Protein AF-A0A1E4K171-F1 (afdb_monomer)

Mean predicted aligned error: 8.95 Å

pLDDT: mean 81.28, std 21.45, range [32.97, 98.31]

Structure (mmCIF, N/CA/C/O backbone):
data_AF-A0A1E4K171-F1
#
_entry.id   AF-A0A1E4K171-F1
#
loop_
_atom_site.group_PDB
_atom_site.id
_atom_site.type_symbol
_atom_site.label_atom_id
_atom_site.label_alt_id
_atom_site.label_comp_id
_atom_site.label_asym_id
_atom_site.label_entity_id
_atom_site.label_seq_id
_atom_site.pdbx_PDB_ins_code
_atom_site.Cartn_x
_atom_site.Cartn_y
_atom_site.Cartn_z
_atom_site.occupancy
_atom_site.B_iso_or_equiv
_atom_site.auth_seq_id
_atom_site.auth_comp_id
_atom_site.auth_asym_id
_atom_site.auth_atom_id
_atom_site.pdbx_PDB_model_num
ATOM 1 N N . MET A 1 1 ? 1.804 -4.685 15.557 1.00 52.25 1 MET A N 1
ATOM 2 C CA . MET A 1 1 ? 1.907 -5.104 14.142 1.00 52.25 1 MET A CA 1
ATOM 3 C C . MET A 1 1 ? 0.712 -4.523 13.410 1.00 52.25 1 MET A C 1
ATOM 5 O O . MET A 1 1 ? -0.398 -4.902 13.751 1.00 52.25 1 MET A O 1
ATOM 9 N N . ALA A 1 2 ? 0.944 -3.612 12.464 1.00 82.38 2 ALA A N 1
ATOM 10 C CA . ALA A 1 2 ? -0.101 -2.965 11.660 1.00 82.38 2 ALA A CA 1
ATOM 11 C C . ALA A 1 2 ? -0.143 -3.408 10.187 1.00 82.38 2 ALA A C 1
ATOM 13 O O . ALA A 1 2 ? -1.151 -3.197 9.517 1.00 82.38 2 ALA A O 1
ATOM 14 N N . LEU A 1 3 ? 0.917 -4.049 9.678 1.00 93.06 3 LEU A N 1
ATOM 15 C CA . LEU A 1 3 ? 0.931 -4.583 8.315 1.00 93.06 3 LEU A CA 1
ATOM 16 C C . LEU A 1 3 ? -0.035 -5.775 8.209 1.00 93.06 3 LEU A C 1
ATOM 18 O O . LEU A 1 3 ? 0.192 -6.814 8.833 1.00 93.06 3 LEU A O 1
ATOM 22 N N . VAL A 1 4 ? -1.086 -5.627 7.405 1.00 95.00 4 VAL A N 1
ATOM 23 C CA . VAL A 1 4 ? -2.161 -6.611 7.212 1.00 95.00 4 VAL A CA 1
ATOM 24 C C . VAL A 1 4 ? -2.223 -7.101 5.771 1.00 95.00 4 VAL A C 1
ATOM 26 O O . VAL A 1 4 ? -1.736 -6.449 4.848 1.00 95.00 4 VAL A O 1
ATOM 29 N N . ASN A 1 5 ? -2.841 -8.262 5.560 1.00 94.44 5 ASN A N 1
ATOM 30 C CA . ASN A 1 5 ? -3.102 -8.766 4.219 1.00 94.44 5 ASN A CA 1
ATOM 31 C C . ASN A 1 5 ? -4.124 -7.865 3.502 1.00 94.44 5 ASN A C 1
ATOM 33 O O . ASN A 1 5 ? -5.200 -7.603 4.040 1.00 94.44 5 ASN A O 1
ATOM 37 N N . MET A 1 6 ? -3.818 -7.437 2.272 1.00 94.75 6 MET A N 1
ATOM 38 C CA . MET A 1 6 ? -4.713 -6.580 1.485 1.00 94.75 6 MET A CA 1
ATOM 39 C C . MET A 1 6 ? -6.083 -7.226 1.244 1.00 94.75 6 MET A C 1
ATOM 41 O O . MET A 1 6 ? -7.092 -6.530 1.236 1.00 94.75 6 MET A O 1
ATOM 45 N N . LYS A 1 7 ? -6.143 -8.554 1.074 1.00 94.06 7 LYS A N 1
ATOM 46 C CA . LYS A 1 7 ? -7.414 -9.2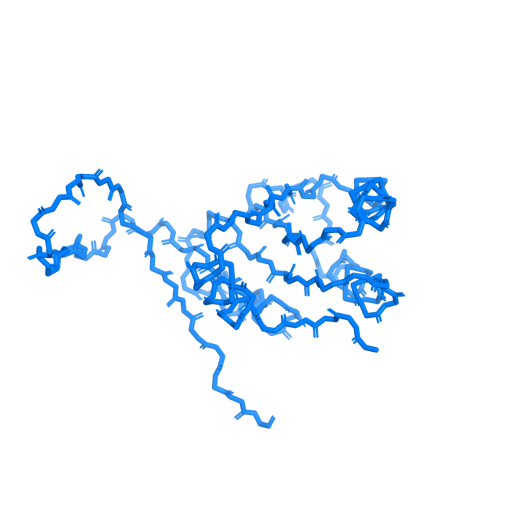62 0.889 1.00 94.06 7 LYS A CA 1
ATOM 47 C C . LYS A 1 7 ? -8.305 -9.108 2.116 1.00 94.06 7 LYS A C 1
ATOM 49 O O . LYS A 1 7 ? -9.463 -8.747 1.971 1.00 94.06 7 LYS A O 1
ATOM 54 N N . ASP A 1 8 ? -7.764 -9.363 3.302 1.00 95.44 8 ASP A N 1
ATOM 55 C CA . ASP A 1 8 ? -8.539 -9.307 4.543 1.00 95.44 8 ASP A CA 1
ATOM 56 C C . ASP A 1 8 ? -8.984 -7.867 4.837 1.00 95.44 8 ASP A C 1
ATOM 58 O O . ASP A 1 8 ? -10.116 -7.635 5.255 1.00 95.44 8 ASP A O 1
ATOM 62 N N . LEU A 1 9 ? -8.125 -6.891 4.518 1.00 95.75 9 LEU A N 1
ATOM 63 C CA . LEU A 1 9 ? -8.434 -5.464 4.597 1.00 95.75 9 LEU A CA 1
ATOM 64 C C . LEU A 1 9 ? -9.616 -5.071 3.693 1.00 95.75 9 LEU A C 1
ATOM 66 O O . LEU A 1 9 ? -10.538 -4.386 4.137 1.00 95.75 9 LEU A O 1
ATOM 70 N N . LEU A 1 10 ? -9.597 -5.509 2.430 1.00 96.75 10 LEU A N 1
ATOM 71 C CA . LEU A 1 10 ? -10.652 -5.214 1.459 1.00 96.75 10 LEU A CA 1
ATOM 72 C C . LEU A 1 10 ? -11.942 -5.992 1.736 1.00 96.75 10 LEU A C 1
ATOM 74 O O . LEU A 1 10 ? -13.024 -5.434 1.575 1.00 96.75 10 LEU A O 1
ATOM 78 N N . ASP A 1 11 ? -11.846 -7.247 2.175 1.00 97.25 11 ASP A N 1
ATOM 79 C CA . ASP A 1 11 ? -13.008 -8.052 2.558 1.00 97.25 11 ASP A CA 1
ATOM 80 C C . ASP A 1 11 ? -13.725 -7.419 3.753 1.00 97.25 11 ASP A C 1
ATOM 82 O O . ASP A 1 11 ? -14.948 -7.270 3.728 1.00 97.25 11 ASP A O 1
ATOM 86 N N . HIS A 1 12 ? -12.972 -6.973 4.763 1.00 96.94 12 HIS A N 1
ATOM 87 C CA . HIS A 1 12 ? -13.528 -6.238 5.894 1.00 96.94 12 HIS A CA 1
ATOM 88 C C . HIS A 1 12 ? -14.207 -4.939 5.438 1.00 96.94 12 HIS A C 1
ATOM 90 O O . HIS A 1 12 ? -15.332 -4.655 5.850 1.00 96.94 12 HIS A O 1
ATOM 96 N N . ALA A 1 13 ? -13.564 -4.163 4.560 1.00 97.31 13 ALA A N 1
ATOM 97 C CA . ALA A 1 13 ? -14.138 -2.930 4.023 1.00 97.31 13 ALA A CA 1
ATOM 98 C C . ALA A 1 13 ? -15.442 -3.177 3.249 1.00 97.31 13 ALA A C 1
ATOM 100 O O . ALA A 1 13 ? -16.439 -2.488 3.466 1.00 97.31 13 ALA A O 1
ATOM 101 N N . TYR A 1 14 ? -15.467 -4.222 2.419 1.00 97.25 14 TYR A N 1
ATOM 102 C CA . TYR A 1 14 ? -16.649 -4.631 1.667 1.00 97.25 14 TYR A CA 1
ATOM 103 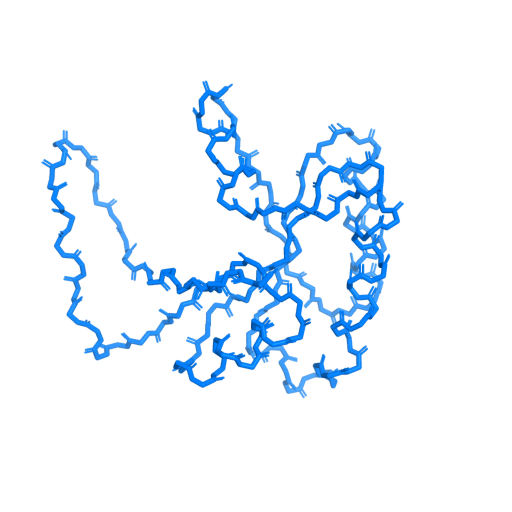C C . TYR A 1 14 ? -17.802 -5.056 2.584 1.00 97.25 14 TYR A C 1
ATOM 105 O O . TYR A 1 14 ? -18.935 -4.617 2.389 1.00 97.25 14 TYR A O 1
ATOM 113 N N . GLN A 1 15 ? -17.519 -5.869 3.607 1.00 97.94 15 GLN A N 1
ATOM 114 C CA . GLN A 1 15 ? -18.520 -6.342 4.570 1.00 97.94 15 GLN A CA 1
ATOM 115 C C . GLN A 1 15 ? -19.111 -5.213 5.423 1.00 97.94 15 GLN A C 1
ATOM 117 O O . GLN A 1 15 ? -20.278 -5.286 5.798 1.00 97.94 15 GLN A O 1
ATOM 122 N N . ASN A 1 16 ? -18.329 -4.168 5.702 1.00 97.50 16 ASN A N 1
ATOM 123 C CA . ASN A 1 16 ? -18.734 -3.043 6.546 1.00 97.50 16 ASN A CA 1
ATOM 124 C C . ASN A 1 16 ? -19.133 -1.786 5.749 1.00 97.50 16 ASN A C 1
ATOM 126 O O . ASN A 1 16 ? -19.389 -0.741 6.342 1.00 97.50 16 ASN A O 1
ATOM 130 N N . GLY A 1 17 ? -19.197 -1.864 4.416 1.00 97.06 17 GLY A N 1
ATOM 131 C CA . GLY A 1 17 ? -19.738 -0.796 3.573 1.00 97.06 17 GLY A CA 1
ATOM 132 C C . GLY A 1 17 ? -18.871 0.462 3.466 1.00 97.06 17 GLY A C 1
ATOM 133 O O . GLY A 1 17 ? -19.415 1.550 3.284 1.00 97.06 17 GLY A O 1
ATOM 134 N N . TYR A 1 18 ? -17.544 0.337 3.550 1.00 97.44 18 TYR A N 1
ATOM 135 C CA . TYR A 1 18 ? -16.617 1.458 3.362 1.00 97.44 18 TYR A CA 1
ATOM 136 C C . TYR A 1 18 ? -15.522 1.135 2.334 1.00 97.44 18 TYR A C 1
ATOM 138 O O . TYR A 1 18 ? -15.375 0.002 1.881 1.00 97.44 18 TYR A O 1
ATOM 146 N N . ALA A 1 19 ? -14.765 2.156 1.929 1.00 96.81 19 ALA A N 1
ATOM 147 C CA . ALA A 1 19 ? -13.639 2.024 1.009 1.00 96.81 19 ALA A CA 1
ATOM 148 C C . ALA A 1 19 ? -12.314 2.309 1.724 1.00 96.81 19 ALA A C 1
ATOM 150 O O . ALA A 1 19 ? -12.264 3.100 2.663 1.00 96.81 19 ALA A O 1
ATOM 151 N N . VAL A 1 20 ? -11.237 1.685 1.251 1.00 97.62 20 VAL A N 1
ATOM 152 C CA . VAL A 1 20 ? -9.876 1.916 1.751 1.00 97.62 20 VAL A CA 1
ATOM 153 C C . VAL A 1 20 ? -9.135 2.779 0.739 1.00 97.62 20 VAL A C 1
ATOM 155 O O . VAL A 1 20 ? -9.127 2.458 -0.449 1.00 97.62 20 VAL A O 1
ATOM 158 N N . GLY A 1 21 ? -8.527 3.872 1.201 1.00 97.25 21 GLY A N 1
ATOM 159 C CA . GLY A 1 21 ? -7.710 4.729 0.346 1.00 97.25 21 GLY A CA 1
ATOM 160 C C . GLY A 1 21 ? -6.423 4.021 -0.073 1.00 97.25 21 GLY A C 1
ATOM 161 O O . GLY A 1 21 ? -5.718 3.480 0.779 1.00 97.25 21 GLY A O 1
ATOM 162 N N . ALA A 1 22 ? -6.125 4.037 -1.372 1.00 97.06 22 ALA A N 1
ATOM 163 C CA . ALA A 1 22 ? -4.844 3.620 -1.929 1.00 97.06 22 ALA A CA 1
ATOM 164 C C . ALA A 1 22 ? -4.113 4.853 -2.455 1.00 97.06 22 ALA A C 1
ATOM 166 O O . ALA A 1 22 ? -4.657 5.575 -3.289 1.00 97.06 22 ALA A O 1
ATOM 167 N N . PHE A 1 23 ? -2.917 5.111 -1.931 1.00 96.44 23 PHE A N 1
ATOM 168 C CA . PHE A 1 23 ? -2.140 6.303 -2.257 1.00 96.44 23 PHE A CA 1
ATOM 169 C C . PHE A 1 23 ? -0.764 5.909 -2.761 1.00 96.44 23 PHE A C 1
ATOM 171 O O . PHE A 1 23 ? -0.059 5.142 -2.098 1.00 96.44 23 PHE A O 1
ATOM 178 N N . ASP A 1 24 ? -0.391 6.450 -3.916 1.00 93.31 24 ASP A N 1
ATOM 179 C CA . ASP A 1 24 ? 0.907 6.171 -4.507 1.00 93.31 24 ASP A CA 1
ATOM 180 C C . ASP A 1 24 ? 2.033 6.875 -3.762 1.00 93.31 24 ASP A C 1
ATOM 182 O O . ASP A 1 24 ? 1.963 8.056 -3.412 1.00 93.31 24 ASP A O 1
ATOM 186 N N . LEU A 1 25 ? 3.110 6.129 -3.559 1.00 91.50 25 LEU A N 1
ATOM 187 C CA . LEU A 1 25 ? 4.356 6.644 -3.037 1.00 91.50 25 LEU A CA 1
ATOM 188 C C . LEU A 1 25 ? 5.192 7.226 -4.177 1.00 91.50 25 LEU A C 1
ATOM 190 O O . LEU A 1 25 ? 5.498 6.552 -5.164 1.00 91.50 25 LEU A O 1
ATOM 194 N N . ALA A 1 26 ? 5.594 8.483 -3.998 1.00 87.44 26 ALA A N 1
ATOM 195 C CA . ALA A 1 26 ? 6.580 9.164 -4.836 1.00 87.44 26 ALA A CA 1
ATOM 196 C C . ALA A 1 26 ? 7.928 9.375 -4.115 1.00 87.44 26 ALA A C 1
ATOM 198 O O . ALA A 1 26 ? 8.866 9.913 -4.694 1.00 87.44 26 ALA A O 1
ATOM 199 N N . GLY A 1 27 ? 8.028 8.964 -2.846 1.00 87.19 27 GLY A N 1
ATOM 200 C CA . GLY A 1 27 ? 9.206 9.146 -2.003 1.00 87.19 27 GLY A CA 1
ATOM 201 C C . GLY A 1 27 ? 8.903 8.900 -0.524 1.00 87.19 27 GLY A C 1
ATOM 202 O O . GLY A 1 27 ? 7.775 8.566 -0.151 1.00 87.19 27 GLY A O 1
ATOM 203 N N . VAL A 1 28 ? 9.915 9.080 0.327 1.00 88.25 28 VAL A N 1
ATOM 204 C CA . VAL A 1 28 ? 9.795 8.886 1.784 1.00 88.25 28 VAL A CA 1
ATOM 205 C C . VAL A 1 28 ? 8.913 9.943 2.455 1.00 88.25 28 VAL A C 1
ATOM 207 O O . VAL A 1 28 ? 8.189 9.614 3.390 1.00 88.25 28 VAL A O 1
ATOM 210 N N . ASP A 1 29 ? 8.873 11.169 1.927 1.00 92.00 29 ASP A N 1
ATOM 211 C CA . ASP A 1 29 ? 8.012 12.235 2.461 1.00 92.00 29 ASP A CA 1
ATOM 212 C C . ASP A 1 29 ? 6.520 11.894 2.297 1.00 92.00 29 ASP A C 1
ATOM 214 O O . ASP A 1 29 ? 5.699 12.154 3.176 1.00 92.00 29 ASP A O 1
ATOM 218 N N . PHE A 1 30 ? 6.165 11.239 1.183 1.00 93.75 30 PHE A N 1
ATOM 219 C CA . PHE A 1 30 ? 4.804 10.753 0.942 1.00 93.75 30 PHE A CA 1
ATOM 220 C C . PHE A 1 30 ? 4.437 9.640 1.917 1.00 93.75 30 PHE A C 1
ATOM 222 O O . PHE A 1 30 ? 3.330 9.637 2.449 1.00 93.75 30 PHE A O 1
ATOM 229 N N . LEU A 1 31 ? 5.367 8.718 2.177 1.00 94.44 31 LEU A N 1
ATOM 230 C CA . LEU A 1 31 ? 5.165 7.641 3.141 1.00 94.44 31 LEU A CA 1
ATOM 231 C C . LEU A 1 31 ? 4.819 8.200 4.527 1.00 94.44 31 LEU A C 1
ATOM 233 O O . LEU A 1 31 ? 3.829 7.776 5.124 1.00 94.44 31 LEU A O 1
ATOM 237 N N . GLU A 1 32 ? 5.591 9.173 5.015 1.00 94.94 32 GLU A N 1
ATOM 238 C CA . GLU A 1 32 ? 5.334 9.813 6.307 1.00 94.94 32 GLU A CA 1
ATOM 239 C C . GLU A 1 32 ? 4.009 10.587 6.311 1.00 94.94 32 GLU A C 1
ATOM 241 O O . GLU A 1 32 ? 3.209 10.439 7.239 1.00 94.94 32 GLU A O 1
ATOM 246 N N . GLY A 1 33 ? 3.737 11.367 5.261 1.00 97.56 33 GLY A N 1
ATOM 247 C CA . GLY A 1 33 ? 2.512 12.158 5.149 1.00 97.56 33 GLY A CA 1
ATOM 248 C C . GLY A 1 33 ? 1.244 11.302 5.105 1.00 97.56 33 GLY A C 1
ATOM 249 O O . GLY A 1 33 ? 0.282 11.585 5.824 1.00 97.56 33 GLY A O 1
ATOM 250 N N . ILE A 1 34 ? 1.248 10.230 4.307 1.00 97.75 34 ILE A N 1
ATOM 251 C CA . ILE A 1 34 ? 0.114 9.308 4.168 1.00 97.75 34 ILE A CA 1
ATOM 252 C C . ILE A 1 34 ? -0.144 8.580 5.486 1.00 97.75 34 ILE A C 1
ATOM 254 O O . ILE A 1 34 ? -1.289 8.539 5.939 1.00 97.75 34 ILE A O 1
ATOM 258 N N . LEU A 1 35 ? 0.899 8.034 6.121 1.00 97.25 35 LEU A N 1
ATOM 259 C CA . LEU A 1 35 ? 0.742 7.330 7.394 1.00 97.25 35 LEU A CA 1
ATOM 260 C C . LEU A 1 35 ? 0.261 8.277 8.492 1.00 97.25 35 LEU A C 1
ATOM 262 O O . LEU A 1 35 ? -0.731 7.976 9.147 1.00 97.25 35 LEU A O 1
ATOM 266 N N . THR A 1 36 ? 0.867 9.458 8.623 1.00 97.81 36 THR A N 1
ATOM 267 C CA . THR A 1 36 ? 0.438 10.465 9.603 1.00 97.81 36 THR A CA 1
ATOM 268 C C . THR A 1 36 ? -1.030 10.842 9.412 1.00 97.81 36 THR A C 1
ATOM 270 O O . THR A 1 36 ? -1.777 10.960 10.384 1.00 97.81 36 THR A O 1
ATOM 273 N N . ALA A 1 37 ? -1.470 11.037 8.165 1.00 98.19 37 ALA A N 1
ATOM 274 C CA . ALA A 1 37 ? -2.864 11.340 7.874 1.00 98.19 37 ALA A CA 1
ATOM 275 C C . ALA A 1 37 ? -3.784 10.175 8.260 1.00 98.19 37 ALA A C 1
ATOM 277 O O . ALA A 1 37 ? -4.765 10.399 8.968 1.00 98.19 37 ALA A O 1
ATOM 278 N N . ALA A 1 38 ? -3.446 8.948 7.849 1.00 98.00 38 ALA A N 1
ATOM 279 C CA . ALA A 1 38 ? -4.220 7.744 8.141 1.00 98.00 38 ALA A CA 1
ATOM 280 C C . ALA A 1 38 ? -4.366 7.503 9.652 1.00 98.00 38 ALA A C 1
ATOM 282 O O . ALA A 1 38 ? -5.465 7.222 10.130 1.00 98.00 38 ALA A O 1
ATOM 283 N N . GLU A 1 39 ? -3.289 7.697 10.414 1.00 97.81 39 GLU A N 1
ATOM 284 C CA . GLU A 1 39 ? -3.290 7.577 11.873 1.00 97.81 39 GLU A CA 1
ATOM 285 C C . GLU A 1 39 ? -4.146 8.653 12.546 1.00 97.81 39 GLU A C 1
ATOM 287 O O . GLU A 1 39 ? -4.923 8.343 13.446 1.00 97.81 39 GLU A O 1
ATOM 292 N N . ARG A 1 40 ? -4.085 9.908 12.080 1.00 98.31 40 ARG A N 1
ATOM 293 C CA . ARG A 1 40 ? -4.914 11.003 12.619 1.00 98.31 40 ARG A CA 1
ATOM 294 C C . ARG A 1 40 ? -6.409 10.765 12.444 1.00 98.31 40 ARG A C 1
ATOM 296 O O . ARG A 1 40 ? -7.186 11.171 13.303 1.00 98.31 40 ARG A O 1
ATOM 303 N N . VAL A 1 41 ? -6.809 10.145 11.335 1.00 97.69 41 VAL A N 1
ATOM 304 C CA . VAL A 1 41 ? -8.220 9.834 11.055 1.00 97.69 41 VAL A CA 1
ATOM 305 C C . VAL A 1 41 ? -8.615 8.416 11.473 1.00 97.69 41 VAL A C 1
ATOM 307 O O . VAL A 1 41 ? -9.751 8.016 11.234 1.00 97.69 41 VAL A O 1
ATOM 310 N N . LEU A 1 42 ? -7.696 7.661 12.090 1.00 97.12 42 LEU A N 1
ATOM 311 C CA . LEU A 1 42 ? -7.897 6.276 12.526 1.00 97.12 42 LEU A CA 1
ATOM 312 C C . LEU A 1 42 ? -8.415 5.359 11.401 1.00 97.12 42 LEU A C 1
ATOM 314 O O . LEU A 1 42 ? -9.241 4.476 11.636 1.00 97.12 42 LEU A O 1
ATOM 318 N N . ALA A 1 43 ? -7.944 5.571 10.169 1.00 97.38 43 ALA A N 1
ATOM 319 C CA . ALA A 1 43 ? -8.423 4.853 8.992 1.00 97.38 43 ALA A CA 1
ATOM 320 C C . ALA A 1 43 ? -7.378 3.864 8.452 1.00 97.38 43 ALA A C 1
ATOM 322 O O . ALA A 1 43 ? -6.183 4.165 8.455 1.00 97.38 43 ALA A O 1
ATOM 323 N N . PRO A 1 44 ? -7.810 2.698 7.935 1.00 97.56 44 PRO A N 1
ATOM 324 C CA . PRO A 1 44 ? -6.921 1.807 7.204 1.00 97.56 44 PRO A CA 1
ATOM 325 C C . PRO A 1 44 ? -6.438 2.450 5.902 1.00 97.56 44 PRO A C 1
ATOM 327 O O . PRO A 1 44 ? -7.167 3.218 5.268 1.00 97.56 44 PRO A O 1
ATOM 330 N N . VAL A 1 45 ? -5.238 2.074 5.458 1.00 98.06 45 VAL A N 1
ATOM 331 C CA . VAL A 1 45 ? -4.632 2.632 4.243 1.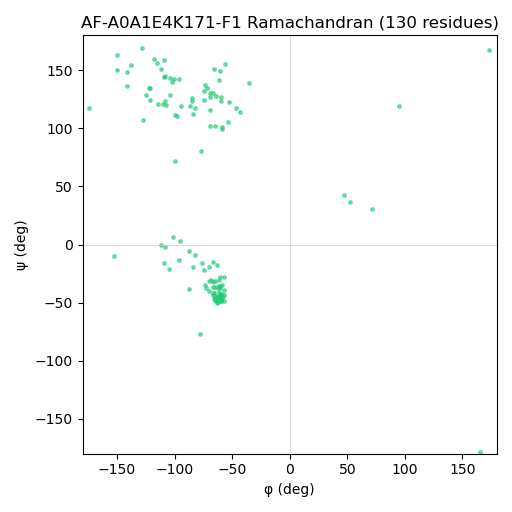00 98.06 45 VAL A CA 1
ATOM 332 C C . VAL A 1 45 ? -3.872 1.585 3.432 1.00 98.06 45 VAL A C 1
ATOM 334 O O . VAL A 1 45 ? -3.301 0.635 3.969 1.00 98.06 45 VAL A O 1
ATOM 337 N N . ILE A 1 46 ? -3.866 1.760 2.114 1.00 97.88 46 ILE A N 1
ATOM 338 C CA . ILE A 1 46 ? -3.034 1.004 1.181 1.00 97.88 46 ILE A CA 1
ATOM 339 C C . ILE A 1 46 ? -1.924 1.936 0.688 1.00 97.88 46 ILE A C 1
ATOM 341 O O . ILE A 1 46 ? -2.189 2.968 0.073 1.00 97.88 46 ILE A O 1
ATOM 345 N N . LEU A 1 47 ? -0.678 1.553 0.948 1.00 96.44 47 LEU A N 1
ATOM 346 C CA . LEU A 1 47 ? 0.500 2.183 0.365 1.00 96.44 47 LEU A CA 1
ATOM 347 C C . LEU A 1 47 ? 0.741 1.553 -1.003 1.00 96.44 47 LEU A C 1
ATOM 349 O O . LEU A 1 47 ? 1.041 0.362 -1.100 1.00 96.44 47 LEU A O 1
ATOM 353 N N . SER A 1 48 ? 0.560 2.342 -2.049 1.00 94.69 48 SER A N 1
ATOM 354 C CA . SER A 1 48 ? 0.624 1.898 -3.434 1.00 94.69 48 SER A CA 1
ATOM 355 C C . SER A 1 48 ? 1.957 2.311 -4.060 1.00 94.69 48 SER A C 1
ATOM 357 O O . SER A 1 48 ? 2.488 3.381 -3.768 1.00 94.69 48 SER A O 1
ATOM 359 N N . LEU A 1 49 ? 2.554 1.438 -4.867 1.00 91.44 49 LEU A N 1
ATOM 360 C CA . LEU A 1 49 ? 3.800 1.707 -5.581 1.00 91.44 49 LEU A CA 1
ATOM 361 C C . LEU A 1 49 ? 3.591 1.416 -7.060 1.00 91.44 49 LEU A C 1
ATOM 363 O O . LEU A 1 49 ? 3.537 0.252 -7.455 1.00 91.44 49 LEU A O 1
ATOM 367 N N . ALA A 1 50 ? 3.510 2.467 -7.866 1.00 88.94 50 ALA A N 1
ATOM 368 C CA . ALA A 1 50 ? 3.430 2.343 -9.311 1.00 88.94 50 ALA A CA 1
ATOM 369 C C . ALA A 1 50 ? 4.794 1.964 -9.905 1.00 88.94 50 ALA A C 1
ATOM 371 O O . ALA A 1 50 ? 5.809 2.601 -9.613 1.00 88.94 50 ALA A O 1
ATOM 372 N N . GLU A 1 51 ? 4.825 0.957 -10.783 1.00 85.00 51 GLU A N 1
ATOM 373 C CA . GLU A 1 51 ? 6.064 0.544 -11.465 1.00 85.00 51 GLU A CA 1
ATOM 374 C C . GLU A 1 51 ? 6.670 1.673 -12.319 1.00 85.00 51 GLU A C 1
ATOM 376 O O . GLU A 1 51 ? 7.891 1.765 -12.448 1.00 85.00 51 GLU A O 1
ATOM 381 N N . SER A 1 52 ? 5.843 2.595 -12.827 1.00 84.62 52 SER A N 1
ATOM 382 C CA . SER A 1 52 ? 6.303 3.805 -13.525 1.00 84.62 52 SER A CA 1
ATOM 383 C C . SER A 1 52 ? 7.240 4.667 -12.674 1.00 84.62 52 SER A C 1
ATOM 385 O O . SER A 1 52 ? 8.101 5.354 -13.220 1.00 84.62 52 SER A O 1
ATOM 387 N N . HIS A 1 53 ? 7.117 4.617 -11.345 1.00 83.75 53 HIS A N 1
ATOM 388 C CA . HIS A 1 53 ? 7.948 5.404 -10.442 1.00 83.75 53 HIS A CA 1
ATOM 389 C C . HIS A 1 53 ? 9.320 4.771 -10.172 1.00 83.75 53 HIS A C 1
ATOM 391 O O . HIS A 1 53 ? 10.198 5.437 -9.627 1.00 83.75 53 HIS A O 1
ATOM 397 N N . PHE A 1 54 ? 9.564 3.526 -10.600 1.00 81.44 54 PHE A N 1
ATOM 398 C CA . PHE A 1 54 ? 10.847 2.846 -10.365 1.00 81.44 54 PHE A CA 1
ATOM 399 C C . PHE A 1 54 ? 12.012 3.494 -11.126 1.00 81.44 54 PHE A C 1
ATOM 401 O O . PHE A 1 54 ? 13.166 3.235 -10.808 1.00 81.44 54 PHE A O 1
ATOM 408 N N . ALA A 1 55 ? 11.726 4.354 -12.109 1.00 82.12 55 ALA A N 1
ATOM 409 C CA . ALA A 1 55 ? 12.733 5.177 -12.775 1.00 82.12 55 ALA A CA 1
ATOM 410 C C . ALA A 1 55 ? 13.192 6.385 -11.932 1.00 82.12 55 ALA A C 1
ATOM 412 O O . ALA A 1 55 ? 14.201 7.008 -12.255 1.00 82.12 55 ALA A O 1
ATOM 413 N N . HIS A 1 56 ? 12.447 6.744 -10.882 1.00 80.94 56 HIS A N 1
ATOM 414 C CA . HIS A 1 56 ? 12.683 7.946 -10.076 1.00 80.94 56 HIS A CA 1
ATOM 415 C C . HIS A 1 56 ? 13.303 7.648 -8.709 1.00 80.94 56 HIS A C 1
ATOM 417 O O . HIS A 1 56 ? 13.908 8.534 -8.110 1.00 80.94 56 HIS A O 1
ATOM 423 N N . PHE A 1 57 ? 13.178 6.416 -8.217 1.00 80.69 57 PHE A N 1
ATOM 424 C CA . PHE A 1 57 ? 13.800 5.979 -6.974 1.00 80.69 57 PHE A CA 1
ATOM 425 C C . PHE A 1 57 ? 14.134 4.490 -7.007 1.00 80.69 57 PHE A C 1
ATOM 427 O O . PHE A 1 57 ? 13.440 3.676 -7.617 1.00 80.69 57 PHE A O 1
ATOM 434 N N . GLU A 1 58 ? 15.189 4.134 -6.280 1.00 83.88 58 GLU A N 1
ATOM 435 C CA . GLU A 1 58 ? 15.648 2.756 -6.136 1.00 83.88 58 GLU A CA 1
ATOM 436 C C . GLU A 1 58 ? 14.649 1.933 -5.314 1.00 83.88 58 GLU A C 1
ATOM 438 O O . GLU A 1 58 ? 14.586 2.008 -4.084 1.00 83.88 58 GLU A O 1
ATOM 443 N N . PHE A 1 59 ? 13.847 1.128 -6.010 1.00 81.12 59 PHE A N 1
ATOM 444 C CA . PHE A 1 59 ? 12.754 0.354 -5.420 1.00 81.12 59 PHE A CA 1
ATOM 445 C C . PHE A 1 59 ? 13.210 -0.591 -4.298 1.00 81.12 59 PHE A C 1
ATOM 447 O O . PHE A 1 59 ? 12.539 -0.705 -3.272 1.00 81.12 59 PHE A O 1
ATOM 454 N N . ASP A 1 60 ? 14.375 -1.226 -4.453 1.00 83.38 60 ASP A N 1
ATOM 455 C CA . ASP A 1 60 ? 14.912 -2.155 -3.451 1.00 83.38 60 ASP A CA 1
ATOM 456 C C . ASP A 1 60 ? 15.369 -1.438 -2.163 1.00 83.38 60 ASP A C 1
ATOM 458 O O . ASP A 1 60 ? 15.453 -2.074 -1.113 1.00 83.38 60 ASP A O 1
ATOM 462 N N . LEU A 1 61 ? 15.605 -0.119 -2.213 1.00 86.94 61 LEU A N 1
ATOM 463 C CA . LEU A 1 61 ? 15.883 0.710 -1.033 1.00 86.94 61 LEU A CA 1
ATOM 464 C C . LEU A 1 61 ? 14.602 1.243 -0.383 1.00 86.94 61 LEU A C 1
ATOM 466 O O . LEU A 1 61 ? 14.509 1.295 0.844 1.00 86.94 61 LEU A O 1
ATOM 470 N N . LEU A 1 62 ? 13.602 1.618 -1.187 1.00 88.31 62 LEU A N 1
ATOM 471 C CA . LEU A 1 62 ? 12.339 2.152 -0.673 1.00 88.31 62 LEU A CA 1
ATOM 472 C C . LEU A 1 62 ? 11.502 1.074 0.030 1.00 88.31 62 LEU A C 1
ATOM 474 O O . LEU A 1 62 ? 10.903 1.334 1.073 1.00 88.31 62 LEU A O 1
ATOM 478 N N . MET A 1 63 ? 11.461 -0.143 -0.514 1.00 89.00 63 MET A N 1
ATOM 479 C CA . MET A 1 63 ? 10.575 -1.202 -0.019 1.00 89.00 63 MET A CA 1
ATOM 480 C C . MET A 1 63 ? 10.830 -1.606 1.447 1.00 89.00 63 MET A C 1
ATOM 482 O O . MET A 1 63 ? 9.855 -1.704 2.195 1.00 89.00 63 MET A O 1
ATOM 486 N N . PRO A 1 64 ? 12.083 -1.770 1.919 1.00 90.75 64 PRO A N 1
ATOM 487 C CA . PRO A 1 64 ? 12.361 -1.979 3.341 1.00 90.75 64 PRO A CA 1
ATOM 488 C C . PRO A 1 64 ? 11.895 -0.824 4.239 1.00 90.75 64 PRO A C 1
ATOM 490 O O . PRO A 1 64 ? 11.400 -1.066 5.341 1.00 90.75 64 PRO A O 1
ATOM 493 N N . ALA A 1 65 ? 12.013 0.427 3.779 1.00 91.69 65 ALA A N 1
ATOM 494 C CA . ALA A 1 65 ? 11.538 1.591 4.530 1.00 91.69 65 ALA A CA 1
ATOM 495 C C . ALA A 1 65 ? 10.005 1.595 4.642 1.00 91.69 65 ALA A C 1
ATOM 497 O O . ALA A 1 65 ? 9.464 1.802 5.730 1.00 91.69 65 ALA A O 1
ATOM 498 N N . VAL A 1 66 ? 9.309 1.283 3.543 1.00 93.88 66 VAL A N 1
ATOM 499 C CA . VAL A 1 66 ? 7.848 1.115 3.509 1.00 93.88 66 VAL A CA 1
ATOM 500 C C . VAL A 1 66 ? 7.405 -0.002 4.449 1.00 93.88 66 VAL A C 1
ATOM 502 O O . VAL A 1 66 ? 6.479 0.193 5.233 1.00 93.88 66 VAL A O 1
ATOM 505 N N . GLU A 1 67 ? 8.082 -1.153 4.426 1.00 93.75 67 GLU A N 1
ATOM 506 C CA . GLU A 1 67 ? 7.787 -2.259 5.337 1.00 93.75 67 GLU A CA 1
ATOM 507 C C . GLU A 1 67 ? 7.950 -1.845 6.803 1.00 93.75 67 GLU A C 1
ATOM 509 O O . GLU A 1 67 ? 7.062 -2.092 7.626 1.00 93.75 67 GLU A O 1
ATOM 514 N N . ALA A 1 68 ? 9.075 -1.211 7.138 1.00 94.50 68 ALA A N 1
ATOM 515 C CA . ALA A 1 68 ? 9.362 -0.772 8.496 1.00 94.50 68 ALA A CA 1
ATOM 516 C C . ALA A 1 68 ? 8.316 0.236 8.994 1.00 94.50 68 ALA A C 1
ATOM 518 O O . ALA A 1 68 ? 7.811 0.095 10.111 1.00 94.50 68 ALA A O 1
ATOM 519 N N . ALA A 1 69 ? 7.949 1.21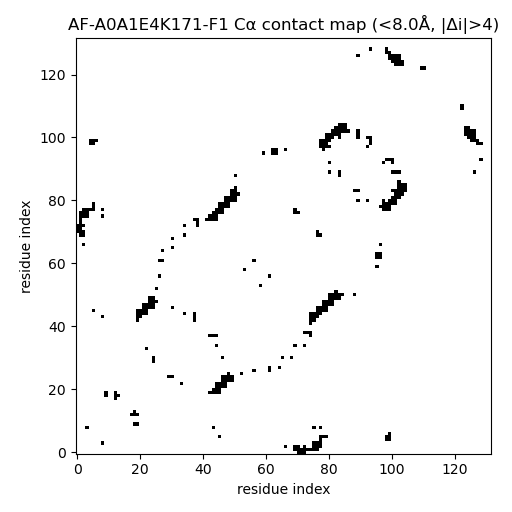3 8.164 1.00 94.50 69 ALA A N 1
ATOM 520 C CA . ALA A 1 69 ? 6.940 2.211 8.497 1.00 94.50 69 ALA A CA 1
ATOM 521 C C . ALA A 1 69 ? 5.546 1.581 8.657 1.00 94.50 69 ALA A C 1
ATOM 523 O O . ALA A 1 69 ? 4.893 1.781 9.681 1.00 94.50 69 ALA A O 1
ATOM 524 N N . ALA A 1 70 ? 5.128 0.724 7.720 1.00 94.88 70 ALA A N 1
ATOM 525 C CA . ALA A 1 70 ? 3.845 0.023 7.782 1.00 94.88 70 ALA A CA 1
ATOM 526 C C . ALA A 1 70 ? 3.721 -0.882 9.021 1.00 94.88 70 ALA A C 1
ATOM 528 O O . ALA A 1 70 ? 2.650 -1.007 9.610 1.00 94.88 70 ALA A O 1
ATOM 529 N N . ARG A 1 71 ? 4.818 -1.515 9.463 1.00 95.00 71 ARG A N 1
ATOM 530 C CA . ARG A 1 71 ? 4.825 -2.337 10.686 1.00 95.00 71 ARG A CA 1
ATOM 531 C C . ARG A 1 71 ? 4.683 -1.513 11.967 1.00 95.00 71 ARG A C 1
ATOM 533 O O . ARG A 1 71 ? 4.138 -2.048 12.939 1.00 95.00 71 ARG A O 1
ATOM 540 N N . ARG A 1 72 ? 5.189 -0.274 11.960 1.00 95.06 72 ARG A N 1
ATOM 541 C CA . ARG A 1 72 ? 5.169 0.683 13.081 1.00 95.06 72 ARG A CA 1
ATOM 542 C C . ARG A 1 72 ? 3.871 1.475 13.192 1.00 95.06 72 ARG A C 1
ATOM 544 O O . ARG A 1 72 ? 3.624 2.013 14.265 1.00 95.06 72 ARG A O 1
ATOM 551 N N . ALA A 1 73 ? 3.093 1.545 12.116 1.00 96.75 73 ALA A N 1
ATOM 552 C CA . ALA A 1 73 ? 1.824 2.252 12.107 1.00 96.75 73 ALA A CA 1
ATOM 553 C C . ALA A 1 73 ? 0.875 1.745 13.208 1.00 96.75 73 ALA A C 1
ATOM 555 O O . ALA A 1 73 ? 0.960 0.606 13.678 1.00 96.75 73 ALA A O 1
ATOM 556 N N . THR A 1 74 ? -0.043 2.610 13.613 1.00 96.88 74 THR A N 1
ATOM 557 C CA . THR A 1 74 ? -1.089 2.329 14.607 1.00 96.88 74 THR A CA 1
ATOM 558 C C . THR A 1 74 ? -2.420 1.923 13.971 1.00 96.88 74 THR A C 1
ATOM 560 O O . THR A 1 74 ? -3.283 1.367 14.649 1.00 96.88 74 THR A O 1
ATOM 563 N N . VAL A 1 75 ? -2.563 2.131 12.660 1.00 97.38 75 VAL A N 1
ATOM 564 C CA . VAL A 1 75 ? -3.718 1.735 11.838 1.00 97.38 75 VAL A CA 1
ATOM 565 C C . VAL A 1 75 ? -3.362 0.576 10.900 1.00 97.38 75 VAL A C 1
ATOM 567 O O . VAL A 1 75 ? -2.183 0.383 10.611 1.00 97.38 75 VAL A O 1
ATOM 570 N N . PRO A 1 76 ? -4.333 -0.204 10.388 1.00 97.50 76 PRO A N 1
ATOM 571 C CA . PRO A 1 76 ? -4.047 -1.273 9.433 1.00 97.50 76 PRO A CA 1
ATOM 572 C C . PRO A 1 76 ? -3.473 -0.733 8.116 1.00 97.50 76 PRO A C 1
ATOM 574 O O . PRO A 1 76 ? -4.083 0.122 7.470 1.00 97.50 76 PRO A O 1
ATOM 577 N N . VAL A 1 77 ? -2.331 -1.275 7.694 1.00 97.75 77 VAL A N 1
ATOM 578 C CA . VAL A 1 77 ? 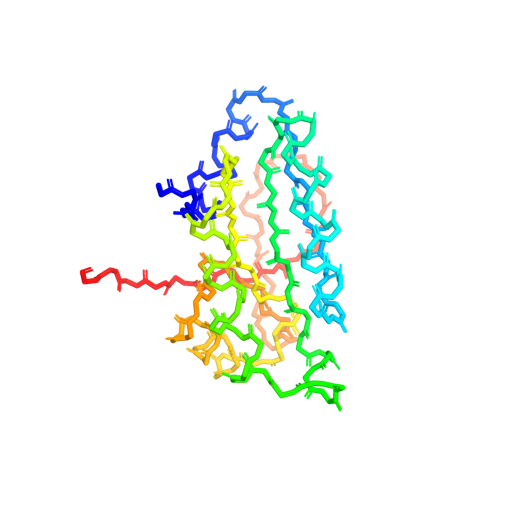-1.642 -0.882 6.457 1.00 97.75 77 VAL A CA 1
ATOM 579 C C . VAL A 1 77 ? -1.468 -2.087 5.540 1.00 97.75 77 VAL A C 1
ATOM 581 O O . VAL A 1 77 ? -1.030 -3.149 5.980 1.00 97.75 77 VAL A O 1
ATOM 584 N N . ALA A 1 78 ? -1.763 -1.925 4.253 1.00 97.06 78 ALA A N 1
ATOM 585 C CA . ALA A 1 78 ? -1.393 -2.877 3.205 1.00 97.06 78 ALA A CA 1
ATOM 586 C C . ALA A 1 78 ? -0.404 -2.239 2.217 1.00 97.06 78 ALA A C 1
ATOM 588 O O . ALA A 1 78 ? -0.363 -1.017 2.093 1.00 97.06 78 ALA A O 1
ATOM 589 N N . VAL A 1 79 ? 0.385 -3.058 1.514 1.00 95.81 79 VAL A N 1
ATOM 590 C CA . VAL A 1 79 ? 1.364 -2.586 0.518 1.00 95.81 79 VAL A CA 1
ATOM 591 C C . VAL A 1 79 ? 1.050 -3.205 -0.838 1.00 95.81 79 VAL A C 1
ATOM 593 O O . VAL A 1 79 ? 0.979 -4.431 -0.967 1.00 95.81 79 VAL A O 1
ATOM 596 N N . HIS A 1 80 ? 0.872 -2.362 -1.847 1.00 95.44 80 HIS A N 1
ATOM 597 C CA . HIS A 1 80 ? 0.378 -2.737 -3.164 1.00 95.44 80 HIS A CA 1
ATOM 598 C C . HIS A 1 80 ? 1.375 -2.370 -4.268 1.00 95.44 80 HIS A C 1
ATOM 600 O O . HIS A 1 80 ? 1.898 -1.261 -4.276 1.00 95.44 80 HIS A O 1
ATOM 606 N N . LEU A 1 81 ? 1.626 -3.289 -5.206 1.00 93.44 81 LEU A N 1
ATOM 607 C CA . LEU A 1 81 ? 2.224 -2.941 -6.500 1.00 93.44 81 LEU A CA 1
ATOM 608 C C . LEU A 1 81 ? 1.114 -2.504 -7.448 1.00 93.44 81 LEU A C 1
ATOM 610 O O . LEU A 1 81 ? 0.227 -3.312 -7.731 1.00 93.44 81 LEU A O 1
ATOM 614 N N . ASP A 1 82 ? 1.229 -1.298 -7.981 1.00 92.12 82 ASP A N 1
ATOM 615 C CA . ASP A 1 82 ? 0.286 -0.725 -8.926 1.00 92.12 82 ASP A CA 1
ATOM 616 C C . ASP A 1 82 ? 0.827 -0.749 -10.359 1.00 92.12 82 ASP A C 1
ATOM 618 O O . ASP A 1 82 ? 2.028 -0.582 -10.600 1.00 92.12 82 ASP A O 1
ATOM 622 N N . HIS A 1 83 ? -0.077 -0.996 -11.308 1.00 88.69 83 HIS A N 1
ATOM 623 C CA . HIS A 1 83 ? 0.200 -1.033 -12.748 1.00 88.69 83 HIS A CA 1
ATOM 624 C C . HIS A 1 83 ? 1.441 -1.859 -13.155 1.00 88.69 83 HIS A C 1
ATOM 626 O O . HIS A 1 83 ? 2.223 -1.458 -14.017 1.00 88.69 83 HIS A O 1
ATOM 632 N N . GLY A 1 84 ? 1.626 -3.039 -12.556 1.00 86.62 84 GLY A N 1
ATOM 633 C CA . GLY A 1 84 ? 2.742 -3.929 -12.861 1.00 86.62 84 GLY A CA 1
ATOM 634 C C . GLY A 1 84 ? 2.756 -4.352 -14.335 1.00 86.62 84 GLY A C 1
ATOM 635 O O . GLY A 1 84 ? 1.797 -4.951 -14.825 1.00 86.62 84 GLY A O 1
ATOM 636 N N . ALA A 1 85 ? 3.854 -4.098 -15.042 1.00 86.75 85 ALA A N 1
ATOM 637 C CA . ALA A 1 85 ? 3.991 -4.341 -16.478 1.00 86.75 85 ALA A CA 1
ATOM 638 C C . ALA A 1 85 ? 4.145 -5.831 -16.824 1.00 86.75 85 ALA A C 1
ATOM 640 O O . ALA A 1 85 ? 3.901 -6.257 -17.955 1.00 86.75 85 ALA A O 1
ATOM 641 N N . SER A 1 86 ? 4.583 -6.647 -15.862 1.00 87.50 86 SER A N 1
ATOM 642 C CA . SER A 1 86 ? 4.852 -8.067 -16.080 1.00 87.50 86 SER A CA 1
ATOM 643 C C . SER A 1 86 ? 4.625 -8.917 -14.833 1.00 87.50 86 SER A C 1
ATOM 645 O O . SER A 1 86 ? 4.618 -8.446 -13.694 1.00 87.50 86 SER A O 1
ATOM 647 N N . LEU A 1 87 ? 4.504 -10.228 -15.050 1.00 87.94 87 LEU A N 1
ATOM 648 C CA . LEU A 1 87 ? 4.453 -11.204 -13.965 1.00 87.94 87 LEU A CA 1
ATOM 649 C C . LEU A 1 87 ? 5.740 -11.203 -13.124 1.00 87.94 87 LEU A C 1
ATO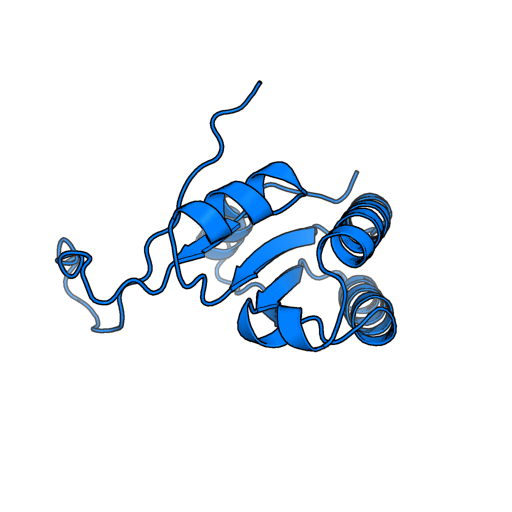M 651 O O . LEU A 1 87 ? 5.697 -11.484 -11.926 1.00 87.94 87 LEU A O 1
ATOM 655 N N . ASP A 1 88 ? 6.880 -10.890 -13.736 1.00 88.81 88 ASP A N 1
ATOM 656 C CA . ASP A 1 88 ? 8.161 -10.833 -13.036 1.00 88.81 88 ASP A CA 1
ATOM 657 C C . ASP A 1 88 ? 8.273 -9.598 -12.143 1.00 88.81 88 ASP A C 1
ATOM 659 O O . ASP A 1 88 ? 8.782 -9.718 -11.026 1.00 88.81 88 ASP A O 1
ATOM 663 N N . SER A 1 89 ? 7.694 -8.468 -12.560 1.00 86.19 89 SER A N 1
ATOM 664 C CA . SER A 1 89 ? 7.511 -7.294 -11.699 1.00 86.19 89 SER A CA 1
ATOM 665 C C . SER A 1 89 ? 6.654 -7.633 -10.475 1.00 86.19 89 SER A C 1
ATOM 667 O O . SER A 1 89 ? 7.090 -7.447 -9.336 1.00 86.19 89 SER A O 1
ATOM 669 N N . ALA A 1 90 ? 5.506 -8.290 -10.679 1.00 88.56 90 ALA A N 1
ATOM 670 C CA . ALA A 1 90 ? 4.663 -8.754 -9.575 1.00 88.56 90 ALA A CA 1
ATOM 671 C C . ALA A 1 90 ? 5.412 -9.695 -8.619 1.00 88.56 90 ALA A C 1
ATOM 673 O O . ALA A 1 90 ? 5.351 -9.535 -7.399 1.00 88.56 90 ALA A O 1
ATOM 674 N N . ARG A 1 91 ? 6.171 -10.661 -9.152 1.00 90.44 91 ARG A N 1
ATOM 675 C CA . ARG A 1 91 ? 7.007 -11.562 -8.342 1.00 90.44 91 ARG A CA 1
ATOM 676 C C . ARG A 1 91 ? 8.076 -10.802 -7.560 1.00 90.44 91 ARG A C 1
ATOM 678 O O . ARG A 1 91 ? 8.325 -11.153 -6.408 1.00 90.44 91 ARG A O 1
ATOM 685 N N . ARG A 1 92 ? 8.716 -9.793 -8.161 1.00 89.06 92 ARG A N 1
ATOM 686 C CA . ARG A 1 92 ? 9.708 -8.944 -7.486 1.00 89.06 92 ARG A CA 1
ATOM 687 C C . ARG A 1 92 ? 9.068 -8.177 -6.334 1.00 89.06 92 ARG A C 1
ATOM 689 O O . ARG A 1 92 ? 9.564 -8.285 -5.218 1.00 89.06 92 ARG A O 1
ATOM 696 N N . ALA A 1 93 ? 7.947 -7.502 -6.564 1.00 88.62 93 ALA A N 1
ATOM 697 C CA . ALA A 1 93 ? 7.258 -6.744 -5.524 1.00 88.62 93 ALA A CA 1
ATOM 698 C C . ALA A 1 93 ? 6.808 -7.633 -4.351 1.00 88.62 93 ALA A C 1
ATOM 700 O O . ALA A 1 93 ? 7.018 -7.277 -3.191 1.00 88.62 93 ALA A O 1
ATOM 701 N N . ILE A 1 94 ? 6.270 -8.824 -4.650 1.00 90.44 94 ILE A N 1
ATOM 702 C CA . ILE A 1 94 ? 5.859 -9.824 -3.650 1.00 90.44 94 ILE A CA 1
ATOM 703 C C . ILE A 1 94 ? 7.041 -10.320 -2.806 1.00 90.44 94 ILE A C 1
ATOM 705 O O . ILE A 1 94 ? 6.877 -10.601 -1.615 1.00 90.44 94 ILE A O 1
ATOM 709 N N . ARG A 1 95 ? 8.224 -10.479 -3.417 1.00 89.06 95 ARG A N 1
ATOM 710 C CA . ARG A 1 95 ? 9.440 -10.905 -2.706 1.00 89.06 95 ARG A CA 1
ATOM 711 C C . ARG A 1 95 ? 9.922 -9.864 -1.702 1.00 89.06 95 ARG A C 1
ATOM 713 O O . ARG A 1 95 ? 10.473 -10.269 -0.686 1.00 89.06 95 ARG A O 1
ATOM 720 N N . LEU A 1 96 ? 9.717 -8.582 -1.990 1.00 85.50 96 LEU A N 1
ATOM 721 C CA . LEU A 1 96 ? 10.112 -7.485 -1.113 1.00 85.50 96 LEU A CA 1
ATOM 722 C C . LEU A 1 96 ? 9.111 -7.341 0.040 1.00 85.50 96 LEU A C 1
ATOM 724 O O . LEU A 1 96 ? 9.373 -7.834 1.129 1.00 85.50 96 LEU A O 1
ATOM 728 N N . VAL A 1 97 ? 7.934 -6.755 -0.201 1.00 85.56 97 VAL A N 1
ATOM 729 C CA . VAL A 1 97 ? 6.890 -6.631 0.838 1.00 85.56 97 VAL A CA 1
ATOM 730 C C . VAL A 1 97 ? 5.458 -6.560 0.290 1.00 85.56 97 VAL A C 1
ATOM 732 O O . VAL A 1 97 ? 4.504 -6.680 1.058 1.00 85.56 97 VAL A O 1
ATOM 735 N N . ALA A 1 98 ? 5.263 -6.411 -1.026 1.00 85.06 98 ALA A N 1
ATOM 736 C CA . ALA A 1 98 ? 3.925 -6.214 -1.575 1.00 85.06 98 ALA A CA 1
ATOM 737 C C . ALA A 1 98 ? 3.012 -7.405 -1.244 1.00 85.06 98 ALA A C 1
ATOM 739 O O . ALA A 1 98 ? 3.328 -8.570 -1.509 1.00 85.06 98 ALA A O 1
ATOM 740 N N . ASN A 1 99 ? 1.864 -7.094 -0.652 1.00 89.75 99 ASN A N 1
ATOM 741 C CA . ASN A 1 99 ? 0.846 -8.055 -0.248 1.00 89.75 99 ASN A CA 1
ATOM 742 C C . ASN A 1 99 ? -0.444 -7.938 -1.079 1.00 89.75 99 ASN A C 1
ATOM 744 O O . ASN A 1 99 ? -1.349 -8.759 -0.926 1.00 89.75 99 ASN A O 1
ATOM 748 N N . GLY A 1 100 ? -0.475 -7.001 -2.028 1.00 89.06 100 GLY A N 1
ATOM 749 C CA . GLY A 1 100 ? -1.312 -7.044 -3.218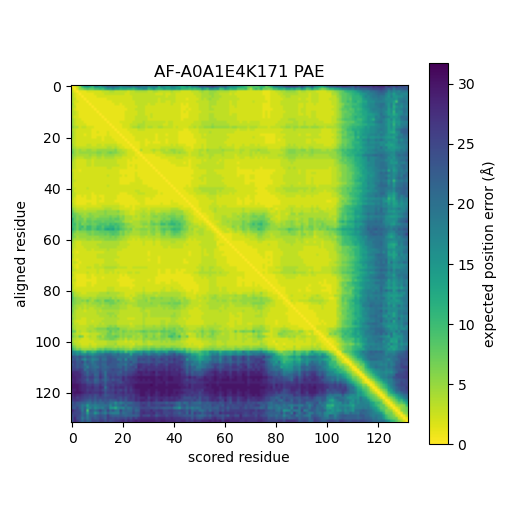 1.00 89.06 100 GLY A CA 1
ATOM 750 C C . GLY A 1 100 ? -0.529 -6.595 -4.448 1.00 89.06 100 GLY A C 1
ATOM 751 O O . GLY A 1 100 ? 0.441 -5.851 -4.339 1.00 89.06 100 GLY A O 1
ATOM 752 N N . VAL A 1 101 ? -0.949 -7.050 -5.625 1.00 91.69 101 VAL A N 1
ATOM 753 C CA . VAL A 1 101 ? -0.339 -6.660 -6.901 1.00 91.69 101 VAL A CA 1
ATOM 754 C C . VAL A 1 101 ? -1.422 -6.483 -7.953 1.00 91.69 101 VAL A C 1
ATOM 756 O O . VAL A 1 101 ? -2.326 -7.313 -8.045 1.00 91.69 101 VAL A O 1
ATOM 759 N N . MET A 1 102 ? -1.321 -5.425 -8.742 1.00 89.94 102 MET A N 1
ATOM 760 C CA . MET A 1 102 ? -2.092 -5.214 -9.955 1.00 89.94 102 MET A CA 1
ATOM 761 C C . MET A 1 102 ? -1.158 -5.387 -11.148 1.00 89.94 102 MET A C 1
ATOM 763 O O . MET A 1 102 ? -0.121 -4.738 -11.212 1.00 89.94 102 MET A O 1
ATOM 767 N N . VAL A 1 103 ? -1.499 -6.297 -12.064 1.00 88.06 103 VAL A N 1
ATOM 768 C CA . VAL A 1 103 ? -0.731 -6.524 -13.296 1.00 88.06 103 VAL A CA 1
ATO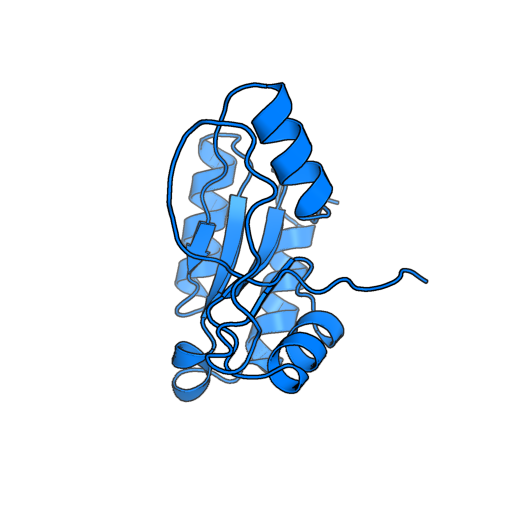M 769 C C . VAL A 1 103 ? -1.567 -6.125 -14.502 1.00 88.06 103 VAL A C 1
ATOM 771 O O . VAL A 1 103 ? -2.619 -6.721 -14.758 1.00 88.06 103 VAL A O 1
ATOM 774 N N . ASP A 1 104 ? -1.040 -5.177 -15.267 1.00 82.94 104 ASP A N 1
ATOM 775 C CA . ASP A 1 104 ? -1.649 -4.614 -16.465 1.00 82.94 104 ASP A CA 1
ATOM 776 C C . ASP A 1 104 ? -1.039 -5.260 -17.707 1.00 82.94 104 ASP A C 1
ATOM 778 O O . ASP A 1 104 ? -0.258 -4.674 -18.452 1.00 82.94 104 ASP A O 1
ATOM 782 N N . ALA A 1 105 ? -1.384 -6.526 -17.929 1.00 65.94 105 ALA A N 1
ATOM 783 C CA . ALA A 1 105 ? -0.905 -7.269 -19.083 1.00 65.94 105 ALA A CA 1
ATOM 784 C C . ALA A 1 105 ? -1.967 -7.266 -20.204 1.00 65.94 105 ALA A C 1
ATOM 786 O O . ALA A 1 105 ? -2.991 -7.946 -20.075 1.00 65.94 105 ALA A O 1
ATOM 787 N N . PRO A 1 106 ? -1.740 -6.565 -21.336 1.00 59.66 106 PRO A N 1
ATOM 788 C CA . PRO A 1 106 ? -2.703 -6.493 -22.442 1.00 59.66 106 PRO A CA 1
ATOM 789 C C . PRO A 1 106 ? -2.975 -7.855 -23.106 1.00 59.66 106 PRO A C 1
ATOM 791 O O . PRO A 1 106 ? -3.984 -8.019 -23.789 1.00 59.66 106 PRO A O 1
ATOM 794 N N . SER A 1 107 ? -2.092 -8.835 -22.894 1.00 54.72 107 SER A N 1
ATOM 795 C CA . SER A 1 107 ? -2.188 -10.205 -23.403 1.00 54.72 107 SER A CA 1
ATOM 796 C C . SER A 1 107 ? -2.979 -11.161 -22.507 1.00 54.72 107 SER A C 1
ATOM 798 O O . SER A 1 107 ? -3.216 -12.302 -22.910 1.00 54.72 107 SER A O 1
ATOM 800 N N . PHE A 1 108 ? -3.416 -10.744 -21.312 1.00 53.19 108 PHE A N 1
ATOM 801 C CA . PHE A 1 108 ? -4.297 -11.599 -20.521 1.00 53.19 108 PHE A CA 1
ATOM 802 C C . PHE A 1 108 ? -5.686 -11.650 -21.167 1.00 53.19 108 PHE A C 1
ATOM 804 O O . PHE A 1 108 ? -6.238 -10.604 -21.529 1.00 53.19 108 PHE A O 1
ATOM 811 N N . PRO A 1 109 ? -6.298 -12.847 -21.296 1.00 46.22 109 PRO A N 1
ATOM 812 C CA . PRO A 1 109 ? -7.693 -12.940 -21.686 1.00 46.22 109 PRO A CA 1
ATOM 813 C C . PRO A 1 109 ? -8.482 -12.055 -20.730 1.00 46.22 109 PRO A C 1
ATOM 815 O O . PRO A 1 109 ? -8.390 -12.244 -19.514 1.00 46.22 109 PRO A O 1
ATOM 818 N N . ARG A 1 110 ? -9.227 -11.076 -21.264 1.00 43.03 110 ARG A N 1
ATOM 819 C CA . ARG A 1 110 ? -10.115 -10.243 -20.446 1.00 43.03 110 ARG A CA 1
ATOM 820 C C . ARG A 1 110 ? -10.897 -11.190 -19.554 1.00 43.03 110 ARG A C 1
ATOM 822 O O . ARG A 1 110 ? -11.619 -12.045 -20.071 1.00 43.03 110 ARG A O 1
ATOM 829 N N . TRP A 1 111 ? -10.722 -11.062 -18.240 1.00 41.97 111 TRP A N 1
ATOM 830 C CA . TRP A 1 111 ? -11.531 -11.792 -17.282 1.00 41.97 111 TRP A CA 1
ATOM 831 C C . TRP A 1 111 ? -12.985 -11.498 -17.637 1.00 41.97 111 TRP A C 1
ATOM 833 O O . TRP A 1 111 ? -13.470 -10.380 -17.449 1.00 41.97 111 TRP A O 1
ATOM 843 N N . LYS A 1 112 ? -13.667 -12.479 -18.242 1.00 32.97 112 LYS A N 1
ATOM 844 C CA . LYS A 1 112 ? -15.112 -12.423 -18.400 1.00 32.97 112 LYS A CA 1
ATOM 845 C C . LYS A 1 112 ? -15.627 -12.464 -16.980 1.00 32.97 112 LYS A C 1
ATOM 847 O O . LYS A 1 112 ? -15.618 -13.520 -16.351 1.00 32.97 112 LYS A O 1
ATOM 852 N N . SER A 1 113 ? -16.012 -11.298 -16.473 1.00 36.28 113 SER A N 1
ATOM 853 C CA . SER A 1 113 ? -16.787 -11.174 -15.254 1.00 36.28 113 SER A CA 1
ATOM 854 C C . SER A 1 113 ? -17.861 -12.253 -15.346 1.00 36.28 113 SER A C 1
ATOM 856 O O . SER A 1 113 ? -18.687 -12.208 -16.258 1.00 36.28 113 SER A O 1
ATOM 858 N N . ARG A 1 114 ? -17.830 -13.271 -14.476 1.00 36.50 114 ARG A N 1
ATOM 859 C CA . ARG A 1 114 ? -19.032 -14.073 -14.258 1.00 36.50 114 ARG A CA 1
ATOM 860 C C . ARG A 1 114 ? -20.056 -13.055 -13.791 1.00 36.50 114 ARG A C 1
ATOM 862 O O . ARG A 1 114 ? -19.935 -12.523 -12.692 1.00 36.50 114 ARG A O 1
ATOM 869 N N . HIS A 1 115 ? -20.929 -12.655 -14.707 1.00 35.12 115 HIS A N 1
ATOM 870 C CA . HIS A 1 115 ? -21.889 -11.596 -14.492 1.00 35.12 115 HIS A CA 1
ATOM 871 C C . HIS A 1 115 ? -22.771 -11.988 -13.307 1.00 35.12 115 HIS A C 1
ATOM 873 O O . HIS A 1 115 ? -23.738 -12.723 -13.470 1.00 35.12 115 HIS A O 1
ATOM 879 N N . HIS A 1 116 ? -22.477 -11.447 -12.126 1.00 35.62 116 HIS A N 1
ATOM 880 C CA . HIS A 1 116 ? -23.565 -10.914 -11.328 1.00 35.62 116 HIS A CA 1
ATOM 881 C C . HIS A 1 116 ? -24.060 -9.673 -12.084 1.00 35.62 116 HIS A C 1
ATOM 883 O O . HIS A 1 116 ? -23.241 -8.842 -12.498 1.00 35.62 116 HIS A O 1
ATOM 889 N N . PRO A 1 117 ? -25.363 -9.571 -12.383 1.00 36.06 117 PRO A N 1
ATOM 890 C CA . PRO A 1 117 ? -25.878 -8.608 -13.339 1.00 36.06 117 PRO A CA 1
ATOM 891 C C . PRO A 1 117 ? -25.926 -7.229 -12.690 1.00 36.06 117 PRO A C 1
ATOM 893 O O . PRO A 1 117 ? -26.972 -6.794 -12.229 1.00 36.06 117 PRO A O 1
ATOM 896 N N . ARG A 1 118 ? -24.783 -6.543 -12.629 1.00 38.53 118 ARG A N 1
ATOM 897 C CA . ARG A 1 118 ? -24.680 -5.084 -12.583 1.00 38.53 118 ARG A CA 1
ATOM 898 C C . ARG A 1 118 ? -23.212 -4.672 -12.651 1.00 38.53 118 ARG A C 1
ATOM 900 O O . ARG A 1 118 ? -22.456 -4.871 -11.714 1.00 38.53 118 ARG A O 1
ATOM 907 N N . ARG A 1 119 ? -22.920 -3.953 -13.736 1.00 41.00 119 ARG A N 1
ATOM 908 C CA . ARG A 1 119 ? -21.856 -2.949 -13.895 1.00 41.00 119 ARG A CA 1
ATOM 909 C C . ARG A 1 119 ? -20.535 -3.439 -14.499 1.00 41.00 119 ARG A C 1
ATOM 911 O O . ARG A 1 119 ? -19.828 -4.300 -13.999 1.00 41.00 119 ARG A O 1
ATOM 918 N N . ARG A 1 120 ? -20.251 -2.805 -15.639 1.00 45.47 120 ARG A N 1
ATOM 919 C CA . ARG A 1 120 ? -18.989 -2.775 -16.377 1.00 45.47 120 ARG A CA 1
ATOM 920 C C . ARG A 1 120 ? -17.899 -2.143 -15.503 1.00 45.47 120 ARG A C 1
ATOM 922 O O . ARG A 1 120 ? -18.194 -1.113 -14.902 1.00 45.47 120 ARG A O 1
ATOM 929 N N . ARG A 1 121 ? -16.664 -2.661 -15.553 1.00 42.09 121 ARG A N 1
ATOM 930 C CA . ARG A 1 121 ? -15.399 -1.920 -15.796 1.00 42.09 121 ARG A CA 1
ATOM 931 C C . ARG A 1 121 ? -14.168 -2.826 -15.607 1.00 42.09 121 ARG A C 1
ATOM 933 O O . ARG A 1 121 ? -14.303 -3.973 -15.203 1.00 42.09 121 ARG A O 1
ATOM 940 N N . HIS A 1 122 ? -13.041 -2.290 -16.074 1.00 38.59 122 HIS A N 1
ATOM 941 C CA . HIS A 1 122 ? -11.723 -2.860 -16.374 1.00 38.59 122 HIS A CA 1
ATOM 942 C C . HIS A 1 122 ? -11.213 -3.988 -15.466 1.00 38.59 122 HIS A C 1
ATOM 944 O O . HIS A 1 122 ? -11.387 -3.962 -14.255 1.00 38.59 122 HIS A O 1
ATOM 950 N N . GLY A 1 123 ? -10.595 -4.992 -16.099 1.00 37.53 123 GLY A N 1
ATOM 951 C CA . GLY A 1 123 ? -10.059 -6.176 -15.439 1.00 37.53 123 GLY A CA 1
ATOM 952 C C . GLY A 1 123 ? -8.580 -6.017 -15.114 1.00 37.53 123 GLY A C 1
ATOM 953 O O . GLY A 1 123 ? -7.776 -5.888 -16.031 1.00 37.53 123 GLY A O 1
ATOM 954 N N . SER A 1 124 ? -8.257 -6.088 -13.828 1.00 37.97 124 SER A N 1
ATOM 955 C CA . SER A 1 124 ? -6.911 -6.265 -13.289 1.00 37.97 124 SER A CA 1
ATOM 956 C C . SER A 1 124 ? -6.760 -7.675 -12.701 1.00 37.97 124 SER A C 1
ATOM 958 O O . SER A 1 124 ? -7.715 -8.258 -12.179 1.00 37.97 124 SER A O 1
ATOM 960 N N . CYS A 1 125 ? -5.568 -8.265 -12.825 1.00 40.22 125 CYS A N 1
ATOM 961 C CA . CYS A 1 125 ? -5.254 -9.597 -12.303 1.00 40.22 125 CYS A CA 1
ATOM 962 C C . CYS A 1 125 ? -4.494 -9.478 -10.970 1.00 40.22 125 CYS A C 1
ATOM 964 O O . CYS A 1 125 ? -3.341 -9.051 -10.965 1.00 40.22 125 CYS A O 1
ATOM 966 N N . LEU A 1 126 ? -5.121 -9.870 -9.850 1.00 42.25 126 LEU A N 1
ATOM 967 C CA . LEU A 1 126 ? -4.446 -9.990 -8.550 1.00 42.25 126 LEU A CA 1
ATOM 968 C C . LEU A 1 126 ? -3.702 -11.330 -8.442 1.00 42.25 126 LEU A C 1
ATOM 970 O O . LEU A 1 126 ? -4.323 -12.397 -8.430 1.00 42.25 126 LEU A O 1
ATOM 974 N N . LEU A 1 127 ? -2.376 -11.281 -8.295 1.00 40.59 127 LEU A N 1
ATOM 975 C CA . LEU A 1 127 ? -1.531 -12.452 -8.038 1.00 40.59 127 LEU A CA 1
ATOM 976 C C . LEU A 1 127 ? -1.230 -12.639 -6.542 1.00 40.59 127 LEU A C 1
ATOM 978 O O . LEU A 1 127 ? -1.047 -11.687 -5.792 1.00 40.59 127 LEU A O 1
ATOM 982 N N . ARG A 1 128 ? -1.196 -13.904 -6.100 1.00 46.16 128 ARG A N 1
ATOM 983 C CA . ARG A 1 128 ? -1.102 -14.314 -4.686 1.00 46.16 128 ARG A CA 1
ATOM 984 C C . ARG A 1 128 ? 0.322 -14.709 -4.291 1.00 46.16 128 ARG A C 1
ATOM 986 O O . ARG A 1 128 ? 0.968 -15.465 -5.014 1.00 46.16 128 ARG A O 1
ATOM 993 N N . ARG A 1 129 ? 0.742 -14.361 -3.070 1.00 35.78 129 ARG A N 1
ATOM 994 C CA . ARG A 1 129 ? 1.827 -15.055 -2.356 1.00 35.78 129 ARG A CA 1
ATOM 995 C C . ARG A 1 129 ? 1.222 -16.243 -1.598 1.00 35.78 129 ARG A C 1
ATOM 997 O O . ARG A 1 129 ? 0.342 -16.050 -0.763 1.00 35.78 129 ARG A O 1
ATOM 1004 N N . ARG A 1 130 ? 1.644 -17.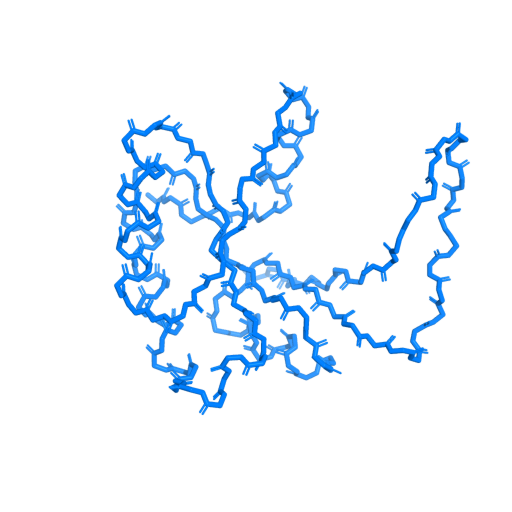477 -1.898 1.00 35.38 130 ARG A N 1
ATOM 1005 C CA . ARG A 1 130 ? 1.350 -18.634 -1.030 1.00 35.38 130 ARG A CA 1
ATOM 1006 C C . ARG A 1 130 ? 2.260 -18.532 0.197 1.00 35.38 130 ARG A C 1
ATOM 1008 O O . ARG A 1 130 ? 3.470 -18.385 0.034 1.00 35.38 130 ARG A O 1
ATOM 1015 N N . GLY A 1 131 ? 1.654 -18.530 1.383 1.00 44.56 131 GLY A N 1
ATOM 1016 C CA . GLY A 1 131 ? 2.345 -18.380 2.662 1.00 44.56 131 GLY A CA 1
ATOM 1017 C C . GLY A 1 131 ? 3.374 -19.481 2.924 1.00 44.56 131 GLY A C 1
ATOM 1018 O O . GLY A 1 131 ? 3.216 -20.614 2.466 1.00 44.56 131 GLY A O 1
ATOM 1019 N N . ARG A 1 132 ? 4.420 -19.100 3.657 1.00 33.88 132 ARG A N 1
ATOM 1020 C CA . ARG A 1 132 ? 5.149 -19.966 4.584 1.00 33.88 132 ARG A CA 1
ATOM 1021 C C . ARG A 1 132 ? 4.795 -19.506 5.987 1.00 33.88 132 ARG A C 1
ATOM 1023 O O . ARG A 1 132 ? 4.604 -18.276 6.127 1.00 33.88 132 ARG A O 1
#

Secondary structure (DSSP, 8-state):
--B--HHHHHHHHHHTT---EEEE-SSHHHHHHHHHHHHHTT--EEEEEEGGGGGTS-HHHHHHHHHHHHHH-SS-EEEEEEEESSHHHHHHHHHHT-SEEEE--TTSPP------SS------EEPPPPP-

Solvent-accessible surface area (backbone atoms only — not comparable to full-atom values): 7708 Å² total; per-residue (Å²): 125,14,61,46,56,37,63,61,56,50,50,50,26,60,78,69,75,52,85,70,55,71,46,71,52,89,48,70,69,46,51,53,51,52,49,54,51,30,50,75,69,69,34,55,38,32,47,25,38,44,54,82,48,53,84,78,44,64,56,86,64,48,44,60,55,52,48,54,50,32,39,69,40,92,28,49,22,24,36,30,35,30,67,17,74,40,73,65,52,44,51,51,41,48,70,71,62,30,55,34,32,34,35,60,52,90,83,55,77,76,70,75,69,80,75,68,96,73,83,90,79,88,80,70,51,75,64,82,84,82,84,130

Sequence (132 aa):
MALVNMKDLLDHAYQNGYAVGAFDLAGVDFLEGILTAAERVLAPVILSLAESHFAHFEFDLLMPAVEAAARRATVPVAVHLDHGASLDSARRAIRLVANGVMVDAPSFPRWKSRHHPRRRRHGSCLLRRRGR

Foldseek 3Di:
DQEDQPVVVVVVCVVVVHDAEEDEDLDPVVLVVVLVVCLVVLHEHEYEYEPVSCVVDPPLVVLVVSVVSSVPGPHHYAYEYPAAADPVSVVVSVVRGHNWYWYDYPPDDFPPPPDPPDDDDGDTDIDHDDDD

Radius of gyration: 15.15 Å; Cα contacts (8 Å, |Δi|>4): 202; chains: 1; bounding box: 42×32×38 Å

Nearest PDB structures (foldseek):
  6ofu-assembly1_D  TM=9.456E-01  e=4.617E-07  Escherichia coli K-12
  8q59-assembly1_B-2  TM=9.332E-01  e=2.419E-07  Yersinia aldovae
  8q59-assembly1_A-2  TM=9.332E-01  e=4.057E-07  Yersinia aldovae
  8q5a-assembly1_A  TM=9.345E-01  e=7.260E-07  Hafnia paralvei
  1gvf-assembly1_B-2  TM=8.949E-01  e=6.380E-07  Escherichia coli